Protein AF-A0A7S4KUX3-F1 (afdb_monomer_lite)

Secondary structure (DSSP, 8-state):
-TTTSS-GGGS-HHHHHHHHHHHHHHTTTTT-TTTS----EE--SSS--EEHHHHHHHHHHHHHSPPPTT--HHHHHHHHHHHHHHHHH-TTHHHHHHSTTSHHHHHHHHHHHHH-

Sequence (116 aa):
LVEAEQRYMHMNSDYKDRLRALLEEHKEEFNLEELVFPTFRKERTCGNPISVTDCYYICSSMMYHPPVGNEDWTDSYIRSYDAIKDCAHHEDAWDVLVGGNSKVVQYAIQLQQTIV

InterPro domains:
  IPR003874 CDC45 [PF02724] (1-69)

Radius of gyration: 16.51 Å; chains: 1; bounding box: 32×32×46 Å

Foldseek 3Di:
DVLVPDDPVPRDPVCVVCVVVVCVVCCVVVVNPVVDDDWDWDDDPDDDIDTPVNLVLLLCLLQPDQDPDPDHSVNSNVVSVVLVVVCVVDVCSVCCSVPPPNPSVVSSVVVVVVVD

pLDDT: mean 78.63, std 10.53, range [48.88, 94.31]

Organism: Guillardia theta (NCBI:txid55529)

Structure (mmCIF, N/CA/C/O backbone):
data_AF-A0A7S4KUX3-F1
#
_entry.id   AF-A0A7S4KUX3-F1
#
loop_
_atom_site.group_PDB
_atom_site.id
_atom_site.type_symbol
_atom_site.label_atom_id
_atom_site.label_alt_id
_atom_site.label_comp_id
_atom_site.label_asym_id
_atom_site.label_entity_id
_atom_site.label_seq_id
_atom_site.pdbx_PDB_ins_code
_atom_site.Cartn_x
_atom_site.Cartn_y
_atom_site.Cartn_z
_atom_site.occupancy
_atom_site.B_iso_or_equiv
_atom_site.auth_seq_id
_atom_site.auth_comp_id
_atom_site.auth_asym_id
_atom_site.auth_atom_id
_atom_site.pdbx_PDB_model_num
ATOM 1 N N . LEU A 1 1 ? 1.106 13.578 18.265 1.00 71.94 1 LEU A N 1
ATOM 2 C CA . LEU A 1 1 ? 1.801 14.150 17.090 1.00 71.94 1 LEU A CA 1
ATOM 3 C C . LEU A 1 1 ? 3.104 13.414 16.804 1.00 71.94 1 LEU A C 1
ATOM 5 O O . LEU A 1 1 ? 3.163 12.790 15.761 1.00 71.94 1 LEU A O 1
ATOM 9 N N . VAL A 1 2 ? 4.064 13.351 17.739 1.00 83.31 2 VAL A N 1
ATOM 10 C CA . VAL A 1 2 ? 5.373 12.684 17.527 1.00 83.31 2 VAL A CA 1
ATOM 11 C C . VAL A 1 2 ? 5.277 11.269 16.931 1.00 83.31 2 VAL A C 1
ATOM 13 O O . VAL A 1 2 ? 5.976 10.981 15.972 1.00 83.31 2 VAL A O 1
ATOM 16 N N . GLU A 1 3 ? 4.402 10.399 17.442 1.00 82.88 3 GLU A N 1
ATOM 17 C CA . GLU A 1 3 ? 4.223 9.039 16.889 1.00 82.88 3 GLU A CA 1
ATOM 18 C C . GLU A 1 3 ? 3.536 9.030 15.513 1.00 82.88 3 GLU A C 1
ATOM 20 O O . GLU A 1 3 ? 3.842 8.189 14.678 1.00 82.88 3 GLU A O 1
ATOM 25 N N . ALA A 1 4 ? 2.632 9.980 15.257 1.00 79.69 4 ALA A N 1
ATOM 26 C CA . ALA A 1 4 ? 1.873 10.059 14.007 1.00 79.69 4 ALA A CA 1
ATOM 27 C C . ALA A 1 4 ? 2.719 10.574 12.828 1.00 79.69 4 ALA A C 1
ATOM 29 O O . ALA A 1 4 ? 2.427 10.261 11.679 1.00 79.69 4 ALA A O 1
ATOM 30 N N . GLU A 1 5 ? 3.765 11.355 13.106 1.00 80.50 5 GLU A N 1
ATOM 31 C CA . GLU A 1 5 ? 4.703 11.877 12.100 1.00 80.50 5 GLU A CA 1
ATOM 32 C C . GLU A 1 5 ? 5.857 10.905 11.801 1.00 80.50 5 GLU A C 1
ATOM 34 O O . GLU A 1 5 ? 6.620 11.098 10.852 1.00 80.50 5 GLU A O 1
ATOM 39 N N . GLN A 1 6 ? 6.006 9.846 12.599 1.00 81.06 6 GLN A N 1
ATOM 40 C CA . GLN A 1 6 ? 7.012 8.817 12.366 1.00 81.06 6 GLN A CA 1
ATOM 41 C C . GLN A 1 6 ? 6.560 7.824 11.295 1.00 81.06 6 GLN A C 1
ATOM 43 O O . GLN A 1 6 ? 5.375 7.568 11.086 1.00 81.06 6 GLN A O 1
ATOM 48 N N . ARG A 1 7 ? 7.532 7.190 10.625 1.00 78.50 7 ARG A N 1
ATOM 49 C CA . ARG A 1 7 ? 7.230 6.070 9.723 1.00 78.50 7 ARG A CA 1
ATOM 50 C C . ARG A 1 7 ? 6.549 4.963 10.521 1.00 78.50 7 ARG A C 1
ATOM 52 O O . ARG A 1 7 ? 7.080 4.546 11.548 1.00 78.50 7 ARG A O 1
ATOM 59 N N . TYR A 1 8 ? 5.461 4.410 9.983 1.00 83.38 8 TYR A N 1
ATOM 60 C CA . TYR A 1 8 ? 4.686 3.355 10.643 1.00 83.38 8 TYR A CA 1
ATOM 61 C C . TYR A 1 8 ? 5.564 2.198 11.139 1.00 83.38 8 TYR A C 1
ATOM 63 O O . TYR A 1 8 ? 5.401 1.741 12.261 1.00 83.38 8 TYR A O 1
ATOM 71 N N . MET A 1 9 ? 6.572 1.775 10.366 1.00 80.31 9 MET A N 1
ATOM 72 C CA . MET A 1 9 ? 7.511 0.722 10.782 1.00 80.31 9 MET A CA 1
ATOM 73 C C . MET A 1 9 ? 8.229 1.016 12.114 1.00 80.31 9 MET A C 1
ATOM 75 O O . MET A 1 9 ? 8.492 0.079 12.864 1.00 80.31 9 MET A O 1
ATOM 79 N N . HIS A 1 10 ? 8.481 2.284 12.441 1.00 85.00 10 HIS A N 1
ATOM 80 C CA . HIS A 1 10 ? 9.180 2.724 13.654 1.00 85.00 10 HIS A CA 1
ATOM 81 C C . HIS A 1 10 ? 8.247 3.114 14.802 1.00 85.00 10 HIS A C 1
ATOM 83 O O . HIS A 1 10 ? 8.721 3.255 15.924 1.00 85.00 10 HIS A O 1
ATOM 89 N N . MET A 1 11 ? 6.943 3.236 14.542 1.00 86.38 11 MET A N 1
ATOM 90 C CA . MET A 1 11 ? 5.951 3.532 15.574 1.00 86.38 11 MET A CA 1
ATOM 91 C C . MET A 1 11 ? 5.951 2.439 16.652 1.00 86.38 11 MET A C 1
ATOM 93 O O . MET A 1 11 ? 6.140 1.250 16.341 1.00 86.38 11 MET A O 1
ATOM 97 N N . ASN A 1 12 ? 5.724 2.836 17.906 1.00 89.88 12 ASN A N 1
ATOM 98 C CA . ASN A 1 12 ? 5.652 1.910 19.036 1.00 89.88 12 ASN A CA 1
ATOM 99 C C . ASN A 1 12 ? 4.580 0.821 18.795 1.00 89.88 12 ASN A C 1
ATOM 101 O O . ASN A 1 12 ? 3.494 1.103 18.276 1.00 89.88 12 ASN A O 1
ATOM 105 N N . SER A 1 13 ? 4.896 -0.429 19.155 1.00 87.31 13 SER A N 1
ATOM 106 C CA . SER A 1 13 ? 4.006 -1.590 19.015 1.00 87.31 13 SER A CA 1
ATOM 107 C C . SER A 1 13 ? 2.640 -1.370 19.652 1.00 87.31 13 SER A C 1
ATOM 109 O O . SER A 1 13 ? 1.634 -1.691 19.028 1.00 87.31 13 SER A O 1
ATOM 111 N N . ASP A 1 14 ? 2.584 -0.727 20.820 1.00 90.38 14 ASP A N 1
ATOM 112 C CA . ASP A 1 14 ? 1.328 -0.513 21.544 1.00 90.38 14 ASP A CA 1
ATOM 113 C C . ASP A 1 14 ? 0.340 0.332 20.725 1.00 90.38 14 ASP A C 1
ATOM 115 O O . ASP A 1 14 ? -0.871 0.098 20.749 1.00 90.38 14 ASP A O 1
ATOM 119 N N . TYR A 1 15 ? 0.845 1.303 19.957 1.00 86.81 15 TYR A N 1
ATOM 120 C CA . TYR A 1 15 ? 0.014 2.103 19.059 1.00 86.81 15 TYR A CA 1
ATOM 121 C C . TYR A 1 15 ? -0.403 1.322 17.815 1.00 86.81 15 TYR A C 1
ATOM 123 O O . TYR A 1 15 ? -1.532 1.488 17.363 1.00 86.81 15 TYR A O 1
ATOM 131 N N . LYS A 1 16 ? 0.459 0.451 17.277 1.00 87.12 16 LYS A N 1
ATOM 132 C CA . LYS A 1 16 ? 0.118 -0.406 16.126 1.00 87.12 16 LYS A CA 1
ATOM 133 C C . LYS A 1 16 ? -1.007 -1.373 16.477 1.00 87.12 16 LYS A C 1
ATOM 135 O O . LYS A 1 16 ? -1.971 -1.486 15.723 1.00 87.12 16 LYS A O 1
ATOM 140 N N . ASP A 1 17 ? -0.909 -2.003 17.643 1.00 88.88 17 ASP A N 1
ATOM 141 C CA . ASP A 1 17 ? -1.880 -2.987 18.118 1.00 88.88 17 ASP A CA 1
ATOM 142 C C . ASP A 1 17 ? -3.242 -2.340 18.393 1.00 88.88 17 ASP A C 1
ATOM 144 O O . ASP A 1 17 ? -4.293 -2.912 18.096 1.00 88.88 17 ASP A O 1
ATOM 148 N N . ARG A 1 18 ? -3.236 -1.104 18.906 1.00 91.62 18 ARG A N 1
ATOM 149 C CA . ARG A 1 18 ? -4.459 -0.347 19.203 1.00 91.62 18 ARG A CA 1
ATOM 150 C C . ARG A 1 18 ? -5.035 0.405 18.006 1.00 91.62 18 ARG A C 1
ATOM 152 O O . ARG A 1 18 ? -6.203 0.783 18.070 1.00 91.62 18 ARG A O 1
ATOM 159 N N . LEU A 1 19 ? -4.273 0.611 16.928 1.00 89.31 19 LEU A N 1
ATOM 160 C CA . LEU A 1 19 ? -4.673 1.460 15.798 1.00 89.31 19 LEU A CA 1
ATOM 161 C C . LEU A 1 19 ? -6.023 1.043 15.214 1.00 89.31 19 LEU A C 1
ATOM 163 O O . LEU A 1 19 ? -6.897 1.882 15.022 1.00 89.31 19 LEU A O 1
ATOM 167 N N . ARG A 1 20 ? -6.219 -0.256 14.970 1.00 88.12 20 ARG A N 1
ATOM 168 C CA . ARG A 1 20 ? -7.480 -0.748 14.407 1.00 88.12 20 ARG A CA 1
ATOM 169 C C . ARG A 1 20 ? -8.658 -0.507 15.346 1.00 88.12 20 ARG A C 1
ATOM 171 O O . ARG A 1 20 ? -9.700 -0.065 14.885 1.00 88.12 20 ARG A O 1
ATOM 178 N N . ALA A 1 21 ? -8.495 -0.790 16.638 1.00 90.06 21 ALA A N 1
ATOM 179 C CA . ALA A 1 21 ? -9.557 -0.587 17.619 1.00 90.06 21 ALA A CA 1
ATOM 180 C C . ALA A 1 21 ? -9.960 0.893 17.706 1.00 90.06 21 ALA A C 1
ATOM 182 O O . ALA A 1 21 ? -11.145 1.197 17.685 1.00 90.06 21 ALA A O 1
ATOM 183 N N . LEU A 1 22 ? -8.977 1.799 17.712 1.00 89.81 22 LEU A N 1
ATOM 184 C CA . LEU A 1 22 ? -9.21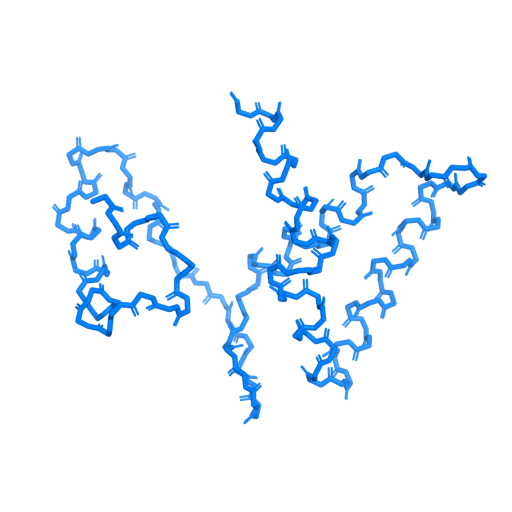4 3.244 17.727 1.00 89.81 22 LEU A CA 1
ATOM 185 C C . LEU A 1 22 ? -9.897 3.736 16.442 1.00 89.81 22 LEU A C 1
ATOM 187 O O . LEU A 1 22 ? -10.798 4.564 16.509 1.00 89.81 22 LEU A O 1
ATOM 191 N N . LEU A 1 23 ? -9.503 3.223 15.272 1.00 89.88 23 LEU A N 1
ATOM 192 C CA . LEU A 1 23 ? -10.173 3.560 14.012 1.00 89.88 23 LEU A CA 1
ATOM 193 C C . LEU A 1 23 ? -11.631 3.093 14.012 1.00 89.88 23 LEU A C 1
ATOM 195 O O . LEU A 1 23 ? -12.503 3.842 13.596 1.00 89.88 23 LEU A O 1
ATOM 199 N N . GLU A 1 24 ? -11.907 1.885 14.502 1.00 90.44 24 GLU A N 1
ATOM 200 C CA . GLU A 1 24 ? -13.274 1.360 14.593 1.00 90.44 24 GLU A CA 1
ATOM 201 C C . GLU A 1 24 ? -14.142 2.142 15.588 1.00 90.44 24 GLU A C 1
ATOM 203 O O . GLU A 1 24 ? -15.322 2.346 15.322 1.00 90.44 24 GLU A O 1
ATOM 208 N N . GLU A 1 25 ? -13.563 2.605 16.700 1.00 92.94 25 GLU A N 1
ATOM 209 C CA . GLU A 1 25 ? -14.247 3.421 17.712 1.00 92.94 25 GLU A CA 1
ATOM 210 C C . GLU A 1 25 ? -14.659 4.797 17.170 1.00 92.94 25 GLU A C 1
ATOM 212 O O . GLU A 1 25 ? -15.763 5.260 17.446 1.00 92.94 25 GLU A O 1
ATOM 217 N N . HIS A 1 26 ? -13.797 5.436 16.374 1.00 92.44 26 HIS A N 1
ATOM 218 C CA . HIS A 1 26 ? -13.985 6.826 15.944 1.00 92.44 26 HIS A CA 1
ATOM 219 C C . HIS A 1 26 ? -14.459 6.999 14.493 1.00 92.44 26 HIS A C 1
ATOM 221 O O . HIS A 1 26 ? -14.718 8.125 14.073 1.00 92.44 26 HIS A O 1
ATOM 227 N N . LYS A 1 27 ? -14.577 5.932 13.691 1.00 90.38 27 LYS A N 1
ATOM 228 C CA . LYS A 1 27 ? -14.878 6.067 12.252 1.00 90.38 27 LYS A CA 1
ATOM 229 C C . LYS A 1 27 ? -16.181 6.811 11.953 1.00 90.38 27 LYS A C 1
ATOM 231 O O . LYS A 1 27 ? -16.193 7.613 11.030 1.00 90.38 27 LYS A O 1
ATOM 236 N N . GLU A 1 28 ? -17.240 6.591 12.730 1.00 91.44 28 GLU A N 1
ATOM 237 C CA . GLU A 1 28 ? -18.545 7.239 12.511 1.00 91.44 28 GLU A CA 1
ATOM 238 C C . GLU A 1 28 ? -18.491 8.741 12.830 1.00 91.44 28 GLU A C 1
ATOM 240 O O . GLU A 1 28 ? -19.080 9.557 12.129 1.00 91.44 28 GLU A O 1
ATOM 245 N N . GLU A 1 29 ? -17.727 9.131 13.856 1.00 94.31 29 GLU A N 1
ATOM 246 C CA . GLU A 1 29 ? -17.564 10.536 14.253 1.00 94.31 29 GLU A CA 1
ATOM 247 C C . GLU A 1 29 ? -16.922 11.375 13.136 1.00 94.31 29 GLU A C 1
ATOM 249 O O . GLU A 1 29 ? -17.261 12.545 12.952 1.00 94.31 29 GLU A O 1
ATOM 254 N N . PHE A 1 30 ? -16.014 10.767 12.367 1.00 90.56 30 PHE A N 1
ATOM 255 C CA . PHE A 1 30 ? -15.233 11.443 11.331 1.00 90.56 30 PHE A CA 1
ATOM 256 C C . PHE A 1 30 ? -15.652 11.097 9.893 1.00 90.56 30 PHE A C 1
ATOM 258 O O . PHE A 1 30 ? -14.974 11.528 8.961 1.00 90.56 30 PHE A O 1
ATOM 265 N N . ASN A 1 31 ? -16.757 10.369 9.692 1.00 88.88 31 ASN A N 1
ATOM 266 C CA . ASN A 1 31 ? -17.192 9.843 8.387 1.00 88.88 31 ASN A CA 1
ATOM 267 C C . ASN A 1 31 ? -16.093 9.025 7.663 1.00 88.88 31 ASN A C 1
ATOM 269 O O . ASN A 1 31 ? -15.786 9.244 6.489 1.00 88.88 31 ASN A O 1
ATOM 273 N N . LEU A 1 32 ? -15.430 8.128 8.399 1.00 88.25 32 LEU A N 1
ATOM 274 C CA . LEU A 1 32 ? -14.353 7.244 7.935 1.00 88.25 32 LEU A CA 1
ATOM 275 C C . LEU A 1 32 ? -14.792 5.772 7.893 1.00 88.25 32 LEU A C 1
ATOM 277 O O . LEU A 1 32 ? -13.960 4.868 7.977 1.00 88.25 32 LEU A O 1
ATOM 281 N N . GLU A 1 33 ? -16.090 5.496 7.797 1.00 88.31 33 GLU A N 1
ATOM 282 C CA . GLU A 1 33 ? -16.651 4.145 7.880 1.00 88.31 33 GLU A CA 1
ATOM 283 C C . GLU A 1 33 ? -16.102 3.214 6.796 1.00 88.31 33 GLU A C 1
ATOM 285 O O . GLU A 1 33 ? -15.914 2.021 7.036 1.00 88.31 33 GLU A O 1
ATOM 290 N N . GLU A 1 34 ? -15.789 3.774 5.628 1.00 85.19 34 GLU A N 1
ATOM 291 C CA . GLU A 1 34 ? -15.229 3.052 4.485 1.00 85.19 34 GLU A CA 1
ATOM 292 C C . GLU A 1 34 ? -13.703 2.876 4.556 1.00 85.19 34 GLU A C 1
ATOM 294 O O . GLU A 1 34 ? -13.126 2.163 3.736 1.00 85.19 34 GLU A O 1
ATOM 299 N N . LEU A 1 35 ? -13.024 3.487 5.536 1.00 82.88 35 LEU A N 1
ATOM 300 C CA . LEU A 1 35 ? -11.563 3.432 5.655 1.00 82.88 35 LEU A CA 1
ATOM 301 C C . LEU A 1 35 ? -11.064 2.030 6.037 1.00 82.88 35 LEU A C 1
ATOM 303 O O . LEU A 1 35 ? -9.973 1.622 5.634 1.00 82.88 35 LEU A O 1
ATOM 307 N N . VAL A 1 36 ? -11.853 1.283 6.816 1.00 82.56 36 VAL A N 1
ATOM 308 C CA . VAL A 1 36 ? -11.512 -0.082 7.233 1.00 82.56 36 VAL A CA 1
ATOM 309 C C . VAL A 1 36 ? -12.209 -1.081 6.320 1.00 82.56 36 VAL A C 1
ATOM 311 O O . VAL A 1 36 ? -13.352 -1.472 6.543 1.00 82.56 36 VAL A O 1
ATOM 314 N N . PHE A 1 37 ? -11.487 -1.545 5.304 1.00 83.25 37 PHE A N 1
ATOM 315 C CA . PHE A 1 37 ? -11.980 -2.536 4.352 1.00 83.25 37 PHE A CA 1
ATOM 316 C C . PHE A 1 37 ? -11.084 -3.786 4.315 1.00 83.25 37 PHE A C 1
ATOM 318 O O . PHE A 1 37 ? -9.870 -3.707 4.546 1.00 83.25 37 PHE A O 1
ATOM 325 N N . PRO A 1 38 ? -11.650 -4.975 4.029 1.00 84.88 38 PRO A N 1
ATOM 326 C CA . PRO A 1 38 ? -10.857 -6.171 3.783 1.00 84.88 38 PRO A CA 1
ATOM 327 C C . PRO A 1 38 ? -9.940 -5.970 2.572 1.00 84.88 38 PRO A C 1
ATOM 329 O O . PRO A 1 38 ? -10.379 -5.507 1.523 1.00 84.88 38 PRO A O 1
ATOM 332 N N . THR A 1 39 ? -8.674 -6.362 2.695 1.00 87.38 39 THR A N 1
ATOM 333 C CA . THR A 1 39 ? -7.697 -6.289 1.602 1.00 87.38 39 THR A CA 1
ATOM 334 C C . THR A 1 39 ? -6.903 -7.585 1.511 1.00 87.38 39 THR A C 1
ATOM 336 O O . THR A 1 39 ? -6.686 -8.263 2.519 1.00 87.38 39 THR A O 1
ATOM 339 N N . PHE A 1 40 ? -6.461 -7.931 0.304 1.00 89.94 40 PHE A N 1
ATOM 340 C CA . PHE A 1 40 ? -5.543 -9.045 0.095 1.00 89.94 40 PHE A CA 1
ATOM 341 C C . PHE A 1 40 ? -4.118 -8.603 0.397 1.00 89.94 40 PHE A C 1
ATOM 343 O O . PHE A 1 40 ? -3.721 -7.478 0.083 1.00 89.94 40 PHE A O 1
ATOM 350 N N . ARG A 1 41 ? -3.340 -9.503 0.995 1.00 89.94 41 ARG A N 1
ATOM 351 C CA . ARG A 1 41 ? -1.936 -9.264 1.316 1.00 89.94 41 ARG A CA 1
ATOM 352 C C . ARG A 1 41 ? -1.096 -10.436 0.845 1.00 89.94 41 ARG A C 1
ATOM 354 O O . ARG A 1 41 ? -1.515 -11.587 0.962 1.00 89.94 41 ARG A O 1
ATOM 361 N N . LYS A 1 42 ? 0.079 -10.131 0.307 1.00 86.06 42 LYS A N 1
ATOM 362 C CA . LYS A 1 42 ? 1.124 -11.115 0.048 1.00 86.06 42 LYS A CA 1
ATOM 363 C C . LYS A 1 42 ? 2.007 -11.182 1.290 1.00 86.06 42 LYS A C 1
ATOM 365 O O . LYS A 1 42 ? 2.694 -10.211 1.613 1.00 86.06 42 LYS A O 1
ATOM 370 N N . GLU A 1 43 ? 1.969 -12.323 1.968 1.00 88.06 43 GLU A N 1
ATOM 371 C CA . GLU A 1 43 ? 2.957 -12.658 2.993 1.00 88.06 43 GLU A CA 1
ATOM 372 C C . GLU A 1 43 ? 4.326 -12.864 2.338 1.00 88.06 43 GLU A C 1
ATOM 374 O O . GLU A 1 43 ? 4.413 -13.334 1.199 1.00 88.06 43 GLU A O 1
ATOM 379 N N . ARG A 1 44 ? 5.386 -12.489 3.052 1.00 83.94 44 ARG A N 1
ATOM 380 C CA . ARG A 1 44 ? 6.773 -12.585 2.584 1.00 83.94 44 ARG A CA 1
ATOM 381 C C . ARG A 1 44 ? 7.593 -13.388 3.577 1.00 83.94 44 ARG A C 1
ATOM 383 O O . ARG A 1 44 ? 7.338 -13.346 4.779 1.00 83.94 44 ARG A O 1
ATOM 390 N N . THR A 1 45 ? 8.600 -14.092 3.075 1.00 83.44 45 THR A N 1
ATOM 391 C CA . THR A 1 45 ? 9.544 -14.856 3.902 1.00 83.44 45 THR A CA 1
ATOM 392 C C . THR A 1 45 ? 10.344 -13.924 4.813 1.00 83.44 45 THR A C 1
ATOM 394 O O . THR A 1 45 ? 10.652 -14.267 5.954 1.00 83.44 45 THR A O 1
ATOM 397 N N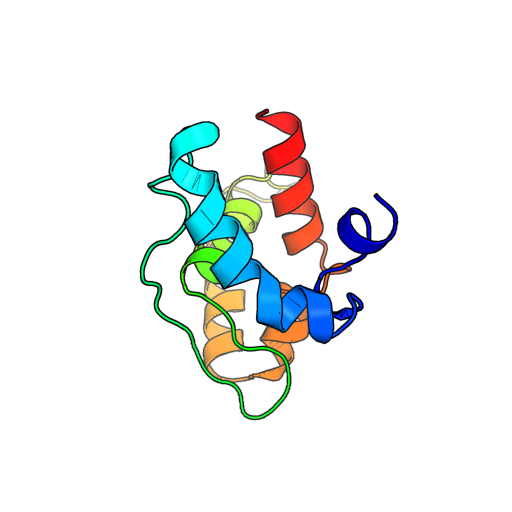 . CYS A 1 46 ? 10.665 -12.730 4.314 1.00 78.62 46 CYS A N 1
ATOM 398 C CA . CYS A 1 46 ? 11.328 -11.662 5.047 1.00 78.62 46 CYS A CA 1
ATOM 399 C C . CYS A 1 46 ? 10.719 -10.293 4.695 1.00 78.62 46 CYS A C 1
ATOM 401 O O . CYS A 1 46 ? 10.240 -10.073 3.583 1.00 78.62 46 CYS A O 1
ATOM 403 N N . GLY A 1 47 ? 10.742 -9.362 5.653 1.00 77.31 47 GLY A N 1
ATOM 404 C CA . GLY A 1 47 ? 10.181 -8.017 5.487 1.00 77.31 47 GLY A CA 1
ATOM 405 C C . GLY A 1 47 ? 8.702 -7.907 5.869 1.00 77.31 47 GLY A C 1
ATOM 406 O O . GLY A 1 47 ? 8.113 -8.825 6.436 1.00 77.31 47 GLY A O 1
ATOM 407 N N . ASN A 1 48 ? 8.110 -6.739 5.605 1.00 80.12 48 ASN A N 1
ATOM 408 C CA . ASN A 1 48 ? 6.704 -6.483 5.922 1.00 80.12 48 ASN A CA 1
ATOM 409 C C . ASN A 1 48 ? 5.783 -7.043 4.825 1.00 80.12 48 ASN A C 1
ATOM 411 O O . ASN A 1 48 ? 6.140 -6.936 3.646 1.00 80.12 48 ASN A O 1
ATOM 415 N N . PRO A 1 49 ? 4.592 -7.562 5.184 1.00 85.38 49 PRO A N 1
ATOM 416 C CA . PRO A 1 49 ? 3.565 -7.932 4.216 1.00 85.38 49 PRO A CA 1
ATOM 417 C C . PRO A 1 49 ? 3.164 -6.743 3.345 1.00 85.38 49 PRO A C 1
ATOM 419 O O . PRO A 1 49 ? 3.198 -5.596 3.793 1.00 85.38 49 PRO A O 1
ATOM 422 N N . ILE A 1 50 ? 2.737 -7.029 2.117 1.00 84.88 50 ILE A N 1
ATOM 423 C CA . ILE A 1 50 ? 2.385 -6.000 1.131 1.00 84.88 50 ILE A CA 1
ATOM 424 C C . ILE A 1 50 ? 0.932 -6.185 0.740 1.00 84.88 50 ILE A C 1
ATOM 426 O O . ILE A 1 50 ? 0.526 -7.291 0.367 1.00 84.88 50 ILE A O 1
ATOM 430 N N . SER A 1 51 ? 0.135 -5.123 0.849 1.00 87.75 51 SER A N 1
ATOM 431 C CA . SER A 1 51 ? -1.262 -5.172 0.433 1.00 87.75 51 SER A CA 1
ATOM 432 C C . SER A 1 51 ? -1.402 -4.989 -1.076 1.00 87.75 51 SER A C 1
ATOM 434 O O . SER A 1 51 ? -0.582 -4.344 -1.728 1.00 87.75 51 SER A O 1
ATOM 436 N N . VAL A 1 52 ? -2.479 -5.529 -1.648 1.00 86.62 52 VAL A N 1
ATOM 437 C CA . VAL A 1 52 ? -2.804 -5.312 -3.067 1.00 86.62 52 VAL A CA 1
ATOM 438 C C . VAL A 1 52 ? -2.971 -3.823 -3.389 1.00 86.62 52 VAL A C 1
ATOM 440 O O . VAL A 1 52 ? -2.634 -3.380 -4.485 1.00 86.62 52 VAL A O 1
ATOM 443 N N . THR A 1 53 ? -3.439 -3.042 -2.415 1.00 84.62 53 THR A N 1
ATOM 444 C CA . THR A 1 53 ? -3.589 -1.595 -2.531 1.00 84.62 53 THR A CA 1
ATOM 445 C C . THR A 1 53 ? -2.227 -0.900 -2.615 1.00 84.62 53 THR A C 1
ATOM 447 O O . THR A 1 53 ? -2.050 -0.034 -3.469 1.00 84.62 53 THR A O 1
ATOM 450 N N . ASP A 1 54 ? -1.241 -1.324 -1.812 1.00 80.62 54 ASP A N 1
ATOM 451 C CA . ASP A 1 54 ? 0.138 -0.816 -1.907 1.00 80.62 54 ASP A CA 1
ATOM 452 C C . ASP A 1 54 ? 0.713 -1.086 -3.300 1.00 80.62 54 ASP A C 1
ATOM 454 O O . ASP A 1 54 ? 1.250 -0.181 -3.939 1.00 80.62 54 ASP A O 1
ATOM 458 N N . CYS A 1 55 ? 0.524 -2.308 -3.816 1.00 81.44 55 CYS A N 1
ATOM 459 C CA . CYS A 1 55 ? 0.933 -2.659 -5.173 1.00 81.44 55 CYS A CA 1
ATOM 460 C C . CYS A 1 55 ? 0.288 -1.727 -6.205 1.00 81.44 55 CYS A C 1
ATOM 462 O O . CYS A 1 55 ? 0.988 -1.177 -7.051 1.00 81.44 55 CYS A O 1
ATOM 464 N N . TYR A 1 56 ? -1.028 -1.514 -6.128 1.00 82.62 56 TYR A N 1
ATOM 465 C CA . TYR A 1 56 ? -1.749 -0.654 -7.066 1.00 82.62 56 TYR A CA 1
ATOM 466 C C . TYR A 1 56 ? -1.210 0.782 -7.078 1.00 82.62 56 TYR A C 1
ATOM 468 O O . TYR A 1 56 ? -0.967 1.335 -8.154 1.00 82.62 56 TYR A O 1
ATOM 476 N N . TYR A 1 57 ? -0.985 1.379 -5.905 1.00 78.94 57 TYR A N 1
ATOM 477 C CA . TYR A 1 57 ? -0.468 2.746 -5.813 1.00 78.94 57 TYR A CA 1
ATOM 478 C C . TYR A 1 57 ? 0.974 2.867 -6.313 1.00 78.94 57 TYR A C 1
ATOM 480 O O . TYR A 1 57 ? 1.287 3.837 -7.000 1.00 78.94 57 TYR A O 1
ATOM 488 N N . ILE A 1 58 ? 1.823 1.871 -6.047 1.00 78.62 58 ILE A N 1
ATOM 489 C CA . ILE A 1 58 ? 3.191 1.796 -6.585 1.00 78.62 58 ILE A CA 1
ATOM 490 C C . ILE A 1 58 ? 3.163 1.729 -8.115 1.00 78.62 58 ILE A C 1
ATOM 492 O O . ILE A 1 58 ? 3.845 2.497 -8.785 1.00 78.62 58 ILE A O 1
ATOM 496 N N . CYS A 1 59 ? 2.334 0.859 -8.695 1.00 78.44 59 CYS A N 1
ATOM 497 C CA . CYS A 1 59 ? 2.225 0.736 -10.152 1.00 78.44 59 CYS A CA 1
ATOM 498 C C . CYS A 1 59 ? 1.693 2.026 -10.783 1.00 78.44 59 CYS A C 1
ATOM 500 O O . CYS A 1 59 ? 2.192 2.490 -11.806 1.00 78.44 59 CYS A O 1
ATOM 502 N N . SER A 1 60 ? 0.677 2.616 -10.152 1.00 79.69 60 SER A N 1
ATOM 503 C CA . SER A 1 60 ? 0.061 3.854 -10.620 1.00 79.69 60 SER A CA 1
ATOM 504 C C . SER A 1 60 ? 1.049 5.017 -10.578 1.00 79.69 60 SER A C 1
ATOM 506 O O . SER A 1 60 ? 1.087 5.794 -11.527 1.00 79.69 60 SER A O 1
ATOM 508 N N . SER A 1 61 ? 1.889 5.121 -9.542 1.00 75.88 61 SER A N 1
ATOM 509 C CA . SER A 1 61 ? 2.894 6.184 -9.457 1.00 75.88 61 SER A CA 1
ATOM 510 C C . SER A 1 61 ? 3.995 6.028 -10.505 1.00 75.88 61 SER A C 1
ATOM 512 O O . SER A 1 61 ? 4.382 7.017 -11.122 1.00 75.88 61 SER A O 1
ATOM 514 N N . MET A 1 62 ? 4.456 4.800 -10.772 1.00 76.06 62 MET A N 1
ATOM 515 C CA . MET A 1 62 ? 5.440 4.538 -11.831 1.00 76.06 62 MET A CA 1
ATOM 516 C C . MET A 1 62 ? 4.918 4.901 -13.220 1.00 76.06 62 MET A C 1
ATOM 518 O O . MET A 1 62 ? 5.687 5.372 -14.056 1.00 76.06 62 MET A O 1
ATOM 522 N N . MET A 1 63 ? 3.620 4.702 -13.460 1.00 75.81 63 MET A N 1
ATOM 523 C CA . MET A 1 63 ? 2.997 5.104 -14.714 1.00 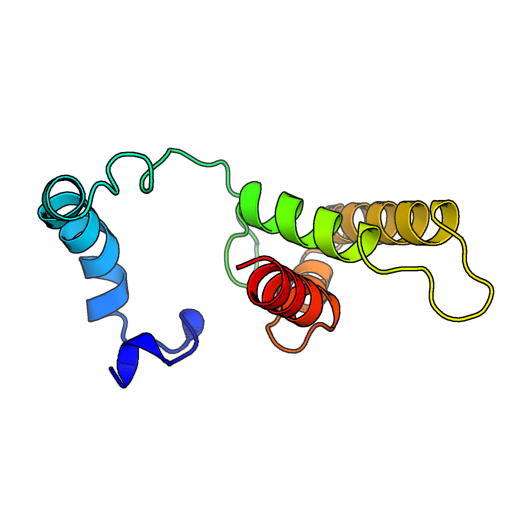75.81 63 MET A CA 1
ATOM 524 C C . MET A 1 63 ? 2.778 6.614 -14.769 1.00 75.81 63 MET A C 1
ATOM 526 O O . MET A 1 63 ? 3.150 7.211 -15.763 1.00 75.81 63 MET A O 1
ATOM 530 N N . TYR A 1 64 ? 2.218 7.242 -13.729 1.00 67.25 64 TYR A N 1
ATOM 531 C CA . TYR A 1 64 ? 1.706 8.620 -13.779 1.00 67.25 64 TYR A CA 1
ATOM 532 C C . TYR A 1 64 ? 2.773 9.703 -14.006 1.00 67.25 64 TYR A C 1
ATOM 534 O O . TYR A 1 64 ? 2.446 10.810 -14.442 1.00 67.25 64 TYR A O 1
ATOM 542 N N . HIS A 1 65 ? 4.045 9.430 -13.716 1.00 62.66 65 HIS A N 1
ATOM 543 C CA . HIS A 1 65 ? 5.078 10.424 -13.969 1.00 62.66 65 HIS A CA 1
ATOM 544 C C . HIS A 1 65 ? 5.309 10.614 -15.469 1.00 62.66 65 HIS A C 1
ATOM 546 O O . HIS A 1 65 ? 5.537 9.629 -16.177 1.00 62.66 65 HIS A O 1
ATOM 552 N N . PRO A 1 66 ? 5.294 11.875 -15.958 1.00 60.00 66 PRO A N 1
ATOM 553 C CA . PRO A 1 66 ? 5.638 12.145 -17.336 1.00 60.00 66 PRO A CA 1
ATOM 554 C C . PRO A 1 66 ? 7.030 11.558 -17.592 1.00 60.00 66 PRO A C 1
ATOM 556 O O . PRO A 1 66 ? 7.937 11.776 -16.778 1.00 60.00 66 PRO A O 1
ATOM 559 N N . PRO A 1 67 ? 7.186 10.793 -18.679 1.00 61.59 67 PRO A N 1
ATOM 560 C CA . PRO A 1 67 ? 8.454 10.174 -19.019 1.00 61.59 67 PRO A CA 1
ATOM 561 C C . PRO A 1 67 ? 9.581 11.216 -18.992 1.00 61.59 67 PRO A C 1
ATOM 563 O O . PRO A 1 67 ? 9.422 12.328 -19.503 1.00 61.59 67 PRO A O 1
ATOM 566 N N . VAL A 1 68 ? 10.703 10.903 -18.340 1.00 62.25 68 VAL A N 1
ATOM 567 C CA . VAL A 1 68 ? 11.798 11.869 -18.184 1.00 62.25 68 VAL A CA 1
ATOM 568 C C . VAL A 1 68 ? 12.743 11.734 -19.375 1.00 62.25 68 VAL A C 1
ATOM 570 O O . VAL A 1 68 ? 13.239 10.652 -19.674 1.00 62.25 68 VAL A O 1
ATOM 573 N N . GLY A 1 69 ? 13.039 12.845 -20.049 1.00 70.75 69 GLY A N 1
ATOM 574 C CA . GLY A 1 69 ? 13.931 12.842 -21.211 1.00 70.75 69 GLY A CA 1
ATOM 575 C C . GLY A 1 69 ? 13.230 12.371 -22.489 1.00 70.75 69 GLY A C 1
ATOM 576 O O . GLY A 1 69 ? 12.260 12.995 -22.904 1.00 70.75 69 GLY A O 1
ATOM 577 N N . ASN A 1 70 ? 13.759 11.316 -23.123 1.00 69.75 70 ASN A N 1
ATOM 578 C CA . ASN A 1 70 ? 13.268 10.756 -24.397 1.00 69.75 70 ASN A CA 1
ATOM 579 C C . ASN A 1 70 ? 12.339 9.543 -24.221 1.00 69.75 70 ASN A C 1
ATOM 581 O O . ASN A 1 70 ? 12.044 8.858 -25.196 1.00 69.75 70 ASN A O 1
ATOM 585 N N . GLU A 1 71 ? 11.954 9.234 -22.990 1.00 74.62 71 GLU A N 1
ATOM 586 C CA . GLU A 1 71 ? 11.067 8.112 -22.702 1.00 74.62 71 GLU A CA 1
ATOM 587 C C . GLU A 1 71 ? 9.632 8.446 -23.133 1.00 74.62 71 GLU A C 1
ATOM 589 O O . GLU A 1 71 ? 9.250 9.617 -23.213 1.00 74.62 71 GLU A O 1
ATOM 594 N N . ASP A 1 72 ? 8.821 7.426 -23.387 1.00 80.56 72 ASP A N 1
ATOM 595 C CA . ASP A 1 72 ? 7.381 7.577 -23.574 1.00 80.56 72 ASP A CA 1
ATOM 596 C C . ASP A 1 72 ? 6.571 6.798 -22.516 1.00 80.56 72 ASP A C 1
ATOM 598 O O . ASP A 1 72 ? 7.103 6.169 -21.596 1.00 80.56 72 ASP A O 1
ATOM 602 N N . TRP A 1 73 ? 5.242 6.885 -22.592 1.00 79.94 73 TRP A N 1
ATOM 603 C CA . TRP A 1 73 ? 4.357 6.187 -21.653 1.00 79.94 73 TRP A CA 1
ATOM 604 C C . TRP A 1 73 ? 4.449 4.659 -21.762 1.00 79.94 73 TRP A C 1
ATOM 606 O O . TRP A 1 73 ? 4.179 3.960 -20.783 1.00 79.94 73 TRP A O 1
ATOM 616 N N . THR A 1 74 ? 4.854 4.138 -22.921 1.00 84.44 74 THR A N 1
ATOM 617 C CA . THR A 1 74 ? 5.119 2.713 -23.136 1.00 84.44 74 THR A CA 1
ATOM 618 C C . THR A 1 74 ? 6.325 2.279 -22.313 1.00 84.44 74 THR A C 1
ATOM 620 O O . THR A 1 74 ? 6.262 1.246 -21.648 1.00 84.44 74 THR A O 1
ATOM 623 N N . ASP A 1 75 ? 7.386 3.088 -22.272 1.00 80.88 75 ASP A N 1
ATOM 624 C CA . ASP A 1 75 ? 8.568 2.813 -21.447 1.00 80.88 75 ASP A CA 1
ATOM 625 C C . ASP A 1 75 ? 8.227 2.802 -19.949 1.00 80.88 75 ASP A C 1
ATOM 627 O O . ASP A 1 75 ? 8.656 1.918 -19.201 1.00 80.88 75 ASP A O 1
ATOM 631 N N . SER A 1 76 ? 7.406 3.750 -19.487 1.00 77.38 76 SER A N 1
ATOM 632 C CA . SER A 1 76 ? 6.914 3.762 -18.101 1.00 77.38 76 SER A CA 1
ATOM 633 C C . SER A 1 76 ? 6.040 2.546 -17.778 1.00 77.38 76 SER A C 1
ATOM 635 O O . SER A 1 76 ? 6.172 1.964 -16.696 1.00 77.38 76 SER A O 1
ATOM 637 N N . TYR A 1 77 ? 5.201 2.103 -18.719 1.00 83.19 77 TYR A N 1
ATOM 638 C CA . TYR A 1 77 ? 4.416 0.877 -18.574 1.00 83.19 77 TYR A CA 1
ATOM 639 C C . TYR A 1 77 ? 5.308 -0.367 -18.473 1.00 8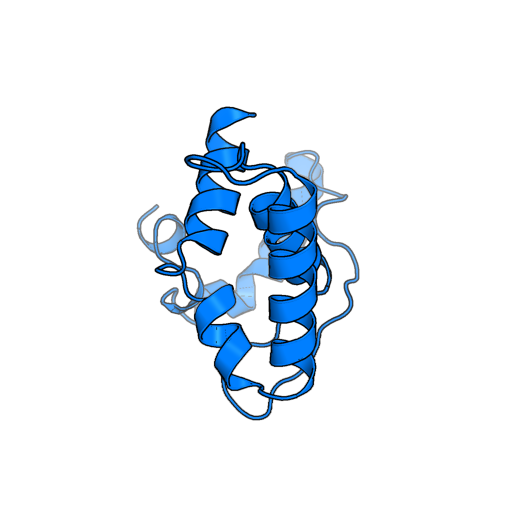3.19 77 TYR A C 1
ATOM 641 O O . TYR A 1 77 ? 5.152 -1.147 -17.533 1.00 83.19 77 TYR A O 1
ATOM 649 N N . ILE A 1 78 ? 6.268 -0.535 -19.391 1.00 83.62 78 ILE A N 1
ATOM 650 C CA . ILE A 1 78 ? 7.173 -1.695 -19.416 1.00 83.62 78 ILE A CA 1
ATOM 651 C C . ILE A 1 78 ? 7.978 -1.765 -18.117 1.00 83.62 78 ILE A C 1
ATOM 653 O O . ILE A 1 78 ? 8.025 -2.820 -17.491 1.00 83.62 78 ILE A O 1
ATOM 657 N N . ARG A 1 79 ? 8.525 -0.641 -17.637 1.00 79.44 79 ARG A N 1
ATOM 658 C CA . ARG A 1 79 ? 9.249 -0.607 -16.353 1.00 79.44 79 ARG A CA 1
ATOM 659 C C . ARG A 1 79 ? 8.375 -0.988 -15.165 1.00 79.44 79 ARG A C 1
ATOM 661 O O . ARG A 1 79 ? 8.831 -1.714 -14.287 1.00 79.44 79 ARG A O 1
ATOM 668 N N . SER A 1 80 ? 7.134 -0.502 -15.132 1.00 80.56 80 SER A N 1
ATOM 669 C CA . SER A 1 80 ? 6.173 -0.865 -14.082 1.00 80.56 80 SER A CA 1
ATOM 670 C C . SER A 1 80 ? 5.876 -2.363 -14.113 1.00 80.56 80 SER A C 1
ATOM 672 O O . SER A 1 80 ? 5.907 -3.026 -13.080 1.00 80.56 80 SER A O 1
ATOM 674 N N . TYR A 1 81 ? 5.642 -2.912 -15.306 1.00 84.56 81 TYR A N 1
ATOM 675 C CA . TYR A 1 81 ? 5.395 -4.335 -15.509 1.00 84.56 81 TYR A CA 1
ATOM 676 C C . TYR A 1 81 ? 6.589 -5.200 -15.082 1.00 84.56 81 TYR A C 1
ATOM 678 O O . TYR A 1 81 ? 6.414 -6.147 -14.313 1.00 84.56 81 TYR A O 1
ATOM 686 N N . ASP A 1 82 ? 7.796 -4.855 -15.532 1.00 84.75 82 ASP A N 1
ATOM 687 C CA . ASP A 1 82 ? 9.020 -5.588 -15.211 1.00 84.75 82 ASP A CA 1
ATOM 688 C C . ASP A 1 82 ? 9.331 -5.540 -13.713 1.00 84.75 82 ASP A C 1
ATOM 690 O O . ASP A 1 82 ? 9.694 -6.565 -13.143 1.00 84.75 82 ASP A O 1
ATOM 694 N N . ALA A 1 83 ? 9.107 -4.402 -13.048 1.00 81.69 83 ALA A N 1
ATOM 695 C CA . ALA A 1 83 ? 9.294 -4.273 -11.605 1.00 81.69 83 ALA A CA 1
ATOM 696 C C . ALA A 1 83 ? 8.362 -5.202 -10.806 1.00 81.69 83 ALA A C 1
ATOM 698 O O . ALA A 1 83 ? 8.810 -5.906 -9.904 1.00 81.69 83 ALA A O 1
ATOM 699 N N . ILE A 1 84 ? 7.072 -5.264 -11.158 1.00 82.62 84 ILE A N 1
ATOM 700 C CA . ILE A 1 84 ? 6.110 -6.166 -10.495 1.00 82.62 84 ILE A CA 1
ATOM 701 C C . ILE A 1 84 ? 6.464 -7.628 -10.769 1.00 82.62 84 ILE A C 1
ATOM 703 O O . ILE A 1 84 ? 6.365 -8.479 -9.882 1.00 82.62 84 ILE A O 1
ATOM 707 N N . LYS A 1 85 ? 6.851 -7.932 -12.010 1.00 85.69 85 LYS A N 1
ATOM 708 C CA . LYS A 1 85 ? 7.235 -9.280 -12.418 1.00 85.69 85 LYS A CA 1
ATOM 709 C C . LYS A 1 85 ? 8.481 -9.742 -11.666 1.00 85.69 85 LYS A C 1
ATOM 711 O O . LYS A 1 85 ? 8.497 -10.867 -11.176 1.00 85.69 85 LYS A O 1
ATOM 716 N N . ASP A 1 86 ? 9.484 -8.882 -11.534 1.00 84.38 86 ASP A N 1
ATOM 717 C CA . ASP A 1 86 ? 10.694 -9.158 -10.761 1.00 84.38 86 ASP A CA 1
ATOM 718 C C . ASP A 1 86 ? 10.354 -9.451 -9.296 1.00 84.38 86 ASP A C 1
ATOM 720 O O . ASP A 1 86 ? 10.721 -10.493 -8.760 1.00 84.38 86 ASP A O 1
ATOM 724 N N . CYS A 1 87 ? 9.496 -8.627 -8.700 1.00 82.94 87 CYS A N 1
ATOM 725 C CA . CYS A 1 87 ? 8.934 -8.818 -7.367 1.00 82.94 87 CYS A CA 1
ATOM 726 C C . CYS A 1 87 ? 8.142 -10.125 -7.161 1.00 82.94 87 CYS A C 1
ATOM 728 O O . CYS A 1 87 ? 7.987 -10.595 -6.027 1.00 82.94 87 CYS A O 1
ATOM 730 N N . ALA A 1 88 ? 7.605 -10.730 -8.222 1.00 79.94 88 ALA A N 1
ATOM 731 C CA . ALA A 1 88 ? 6.965 -12.041 -8.134 1.00 79.94 88 ALA A CA 1
ATOM 732 C C . ALA A 1 88 ? 7.989 -13.179 -7.968 1.00 79.94 88 ALA A C 1
ATOM 734 O O . ALA A 1 88 ? 7.638 -14.232 -7.430 1.00 79.94 88 ALA A O 1
ATOM 735 N N . HIS A 1 89 ? 9.231 -12.964 -8.408 1.00 82.44 89 HIS A N 1
ATOM 736 C CA . HIS A 1 89 ? 10.320 -13.942 -8.394 1.00 82.44 89 HIS A CA 1
ATOM 737 C C . HIS A 1 89 ? 11.370 -13.671 -7.304 1.00 82.44 89 HIS A C 1
ATOM 739 O O . HIS A 1 89 ? 11.982 -14.618 -6.812 1.00 82.44 89 HIS A O 1
ATOM 745 N N . HIS A 1 90 ? 11.535 -12.413 -6.892 1.00 83.75 90 HIS A N 1
ATOM 746 C CA . HIS A 1 90 ? 12.529 -11.949 -5.928 1.00 83.75 90 HIS A CA 1
ATOM 747 C C . HIS A 1 90 ? 11.834 -11.140 -4.827 1.00 83.75 90 HIS A C 1
ATOM 749 O O . HIS A 1 90 ? 11.367 -10.021 -5.044 1.00 83.75 90 HIS A O 1
ATOM 755 N N . GLU A 1 91 ? 11.693 -11.723 -3.632 1.00 79.06 91 GLU A N 1
ATOM 756 C CA . GLU A 1 91 ? 10.928 -11.079 -2.560 1.00 79.06 91 GLU A CA 1
ATOM 757 C C . GLU A 1 91 ? 11.590 -9.801 -2.034 1.00 79.06 91 GLU A C 1
ATOM 759 O O . GLU A 1 91 ? 10.882 -8.918 -1.567 1.00 79.06 91 GLU A O 1
ATOM 764 N N . ASP A 1 92 ? 12.910 -9.675 -2.115 1.00 79.38 92 ASP A N 1
ATOM 765 C CA . ASP A 1 92 ? 13.703 -8.508 -1.711 1.00 79.38 92 ASP A CA 1
ATOM 766 C C . ASP A 1 92 ? 13.534 -7.304 -2.650 1.00 79.38 92 ASP A C 1
ATOM 768 O O . ASP A 1 92 ? 13.622 -6.158 -2.203 1.00 79.38 92 ASP A O 1
ATOM 772 N N . ALA A 1 93 ? 13.186 -7.531 -3.921 1.00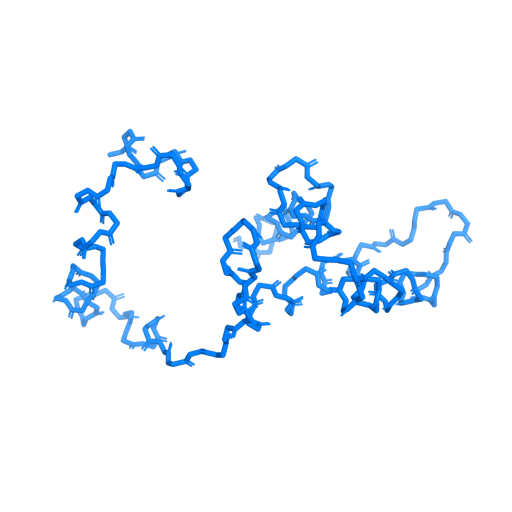 80.25 93 ALA A N 1
ATOM 773 C CA . ALA A 1 93 ? 12.848 -6.457 -4.859 1.00 80.25 93 ALA A CA 1
ATOM 774 C C . ALA A 1 93 ? 11.668 -5.606 -4.354 1.00 80.25 93 ALA A C 1
ATOM 776 O O . ALA A 1 93 ? 11.598 -4.400 -4.607 1.00 80.25 93 ALA A O 1
ATOM 777 N N . TRP A 1 94 ? 10.781 -6.192 -3.541 1.00 77.44 94 TRP A N 1
ATOM 778 C CA . TRP A 1 94 ? 9.727 -5.430 -2.883 1.00 77.44 94 TRP A CA 1
ATOM 779 C C . TRP A 1 94 ? 10.253 -4.414 -1.873 1.00 77.44 94 TRP A C 1
ATOM 781 O O . TRP A 1 94 ? 9.653 -3.355 -1.737 1.00 77.44 94 TRP A O 1
ATOM 791 N N . ASP A 1 95 ? 11.360 -4.673 -1.178 1.00 72.81 95 ASP A N 1
ATOM 792 C CA . ASP A 1 95 ? 11.921 -3.687 -0.245 1.00 72.81 95 ASP A CA 1
ATOM 793 C C . ASP A 1 95 ? 12.499 -2.485 -0.997 1.00 72.81 95 ASP A C 1
ATOM 795 O O . ASP A 1 95 ? 12.445 -1.356 -0.507 1.00 72.81 95 ASP A O 1
ATOM 799 N N . VAL A 1 96 ? 12.981 -2.703 -2.223 1.00 70.81 96 VAL A N 1
ATOM 800 C CA . VAL A 1 96 ? 13.403 -1.632 -3.134 1.00 70.81 96 VAL A CA 1
ATOM 801 C C . VAL A 1 96 ? 12.201 -0.861 -3.679 1.00 70.81 96 VAL A C 1
ATOM 803 O O . VAL A 1 96 ? 12.302 0.352 -3.847 1.00 70.81 96 VAL A O 1
ATOM 806 N N . LEU A 1 97 ? 11.063 -1.513 -3.933 1.00 70.50 97 LEU A N 1
ATOM 807 C CA . LEU A 1 97 ? 9.851 -0.846 -4.425 1.00 70.50 97 LEU A CA 1
ATOM 808 C C . LEU A 1 97 ? 9.007 -0.182 -3.338 1.00 70.50 97 LEU A C 1
ATOM 810 O O . LEU A 1 97 ? 8.358 0.808 -3.640 1.00 70.50 97 LEU A O 1
ATOM 814 N N . VAL A 1 98 ? 9.003 -0.703 -2.110 1.00 66.50 98 VAL A N 1
ATOM 815 C CA . VAL A 1 98 ? 8.146 -0.266 -0.987 1.00 66.50 98 VAL A CA 1
ATOM 816 C C . VAL A 1 98 ? 8.936 0.523 0.059 1.00 66.50 98 VAL A C 1
ATOM 818 O O . VAL A 1 98 ? 8.368 1.281 0.848 1.00 66.50 98 VAL A O 1
ATOM 821 N N . GLY A 1 99 ? 10.262 0.381 0.095 1.00 58.88 99 GLY A N 1
ATOM 822 C CA . GLY A 1 99 ? 11.099 1.130 1.022 1.00 58.88 99 GLY A CA 1
ATOM 823 C C . GLY A 1 99 ? 10.875 2.630 0.844 1.00 58.88 99 GLY A C 1
ATOM 824 O O . GLY A 1 99 ? 10.918 3.137 -0.268 1.00 58.88 99 GLY A O 1
ATOM 825 N N . GLY A 1 100 ? 10.682 3.379 1.933 1.00 50.03 100 GLY A N 1
ATOM 826 C CA . GLY A 1 100 ? 10.392 4.826 1.883 1.00 50.03 100 GLY A CA 1
ATOM 827 C C . GLY A 1 100 ? 11.499 5.718 1.284 1.00 50.03 100 GLY A C 1
ATOM 828 O O . GLY A 1 100 ? 11.357 6.940 1.256 1.00 50.03 100 GLY A O 1
ATOM 829 N N . ASN A 1 101 ? 12.611 5.125 0.834 1.00 48.88 101 ASN A N 1
ATOM 830 C CA . ASN A 1 101 ? 13.672 5.778 0.057 1.00 48.88 101 ASN A CA 1
ATOM 831 C C . ASN A 1 101 ? 13.618 5.411 -1.438 1.00 48.88 101 ASN A C 1
ATOM 833 O O . ASN A 1 101 ? 14.398 5.935 -2.231 1.00 48.88 101 ASN A O 1
ATOM 837 N N . SER A 1 102 ? 12.722 4.502 -1.823 1.00 60.72 102 SER A N 1
ATOM 838 C CA . SER A 1 102 ? 12.408 4.206 -3.208 1.00 60.72 102 SER A CA 1
ATOM 839 C C . SER A 1 102 ? 11.831 5.452 -3.840 1.00 60.72 102 SER A C 1
ATOM 841 O O . SER A 1 102 ? 10.849 6.013 -3.340 1.00 60.72 102 SER A O 1
ATOM 843 N N . LYS A 1 103 ? 12.415 5.861 -4.965 1.00 58.16 103 LYS A N 1
ATOM 844 C CA . LYS A 1 103 ? 11.871 6.958 -5.761 1.00 58.16 103 LYS A CA 1
ATOM 845 C C . LYS A 1 103 ? 10.390 6.714 -6.059 1.00 58.16 103 LYS A C 1
ATOM 847 O O . LYS A 1 103 ? 9.621 7.650 -5.976 1.00 58.16 103 LYS A O 1
ATOM 852 N N . VAL A 1 104 ? 9.974 5.460 -6.258 1.00 60.34 104 VAL A N 1
ATOM 853 C CA . VAL A 1 104 ? 8.593 5.066 -6.581 1.00 60.34 104 VAL A CA 1
ATOM 854 C C . VAL A 1 104 ? 7.584 5.341 -5.455 1.00 60.34 104 VAL A C 1
ATOM 856 O O . VAL A 1 104 ? 6.483 5.826 -5.720 1.00 60.34 104 VAL A O 1
ATOM 859 N N . VAL A 1 105 ? 7.946 5.088 -4.193 1.00 61.25 105 VAL A N 1
ATOM 860 C CA . VAL A 1 105 ? 7.077 5.404 -3.041 1.00 61.25 105 VAL A CA 1
ATOM 861 C C . VAL A 1 105 ? 7.062 6.896 -2.769 1.00 61.25 105 VAL A C 1
ATOM 863 O O . VAL A 1 105 ? 6.005 7.459 -2.507 1.00 61.25 105 VAL A O 1
ATOM 866 N N . GLN A 1 106 ? 8.216 7.559 -2.871 1.00 63.59 106 GLN A N 1
ATOM 867 C CA . GLN A 1 106 ? 8.276 9.016 -2.753 1.00 63.59 106 GLN A CA 1
ATOM 868 C C . GLN A 1 106 ? 7.447 9.692 -3.845 1.00 63.59 106 GLN A C 1
ATOM 870 O O . GLN A 1 106 ? 6.747 10.654 -3.562 1.00 63.59 106 GLN A O 1
ATOM 875 N N . TYR A 1 107 ? 7.452 9.133 -5.052 1.00 66.12 107 TYR A N 1
ATOM 876 C CA . TYR A 1 107 ? 6.601 9.524 -6.167 1.00 66.12 107 TYR A CA 1
ATOM 877 C C . TYR A 1 107 ? 5.120 9.306 -5.875 1.00 66.12 107 TYR A C 1
ATOM 879 O O . TYR A 1 107 ? 4.339 10.228 -6.074 1.00 66.12 107 TYR A O 1
ATOM 887 N N . ALA A 1 108 ? 4.723 8.156 -5.326 1.00 61.25 108 ALA A N 1
ATOM 888 C CA . ALA A 1 108 ? 3.335 7.929 -4.917 1.00 61.25 108 ALA A CA 1
ATOM 889 C C . ALA A 1 108 ? 2.876 8.935 -3.844 1.00 61.25 108 ALA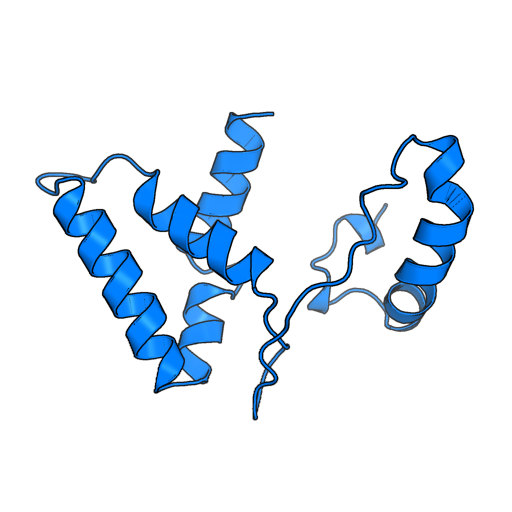 A C 1
ATOM 891 O O . ALA A 1 108 ? 1.801 9.520 -3.957 1.00 61.25 108 ALA A O 1
ATOM 892 N N . ILE A 1 109 ? 3.717 9.187 -2.835 1.00 65.38 109 ILE A N 1
ATOM 893 C CA . ILE A 1 109 ? 3.442 10.154 -1.763 1.00 65.38 109 ILE A CA 1
ATOM 894 C C . ILE A 1 109 ? 3.362 11.579 -2.323 1.00 65.38 109 ILE A C 1
ATOM 896 O O . ILE A 1 109 ? 2.417 12.302 -2.020 1.00 65.38 109 ILE A O 1
ATOM 900 N N . GLN A 1 110 ? 4.323 11.984 -3.155 1.00 65.25 110 GLN A N 1
ATOM 901 C CA . GLN A 1 110 ? 4.366 13.316 -3.756 1.00 65.25 110 GLN A CA 1
ATOM 902 C C . GLN A 1 110 ? 3.197 13.537 -4.718 1.00 65.25 110 GLN A C 1
ATOM 904 O O . GLN A 1 110 ? 2.616 14.621 -4.741 1.00 65.25 110 GLN A O 1
ATOM 909 N N . LEU A 1 111 ? 2.824 12.515 -5.489 1.00 60.19 111 LEU A N 1
ATOM 910 C CA . LEU A 1 111 ? 1.654 12.554 -6.353 1.00 60.19 111 LEU A CA 1
ATOM 911 C C . LEU A 1 111 ? 0.388 12.792 -5.528 1.00 60.19 111 LEU A C 1
ATOM 913 O O . LEU A 1 111 ? -0.373 13.706 -5.835 1.00 60.19 111 LEU A O 1
ATOM 917 N N . GLN A 1 112 ? 0.210 12.040 -4.440 1.00 63.72 112 GLN A N 1
ATOM 918 C CA . GLN A 1 112 ? -0.918 12.228 -3.532 1.00 63.72 112 GLN A CA 1
ATOM 919 C C . GLN A 1 112 ? -0.928 13.637 -2.916 1.00 63.72 112 GLN A C 1
ATOM 921 O O . GLN A 1 112 ? -1.977 14.266 -2.866 1.00 63.72 112 GLN A O 1
ATOM 926 N N . GLN A 1 113 ? 0.232 14.166 -2.512 1.00 69.00 113 GLN A N 1
ATOM 927 C CA . GLN A 1 113 ? 0.376 15.537 -1.996 1.00 69.00 113 GLN A CA 1
ATOM 928 C C . GLN A 1 113 ? 0.131 16.633 -3.041 1.00 69.00 113 GLN A C 1
ATOM 930 O O . GLN A 1 113 ? -0.136 17.765 -2.668 1.00 69.00 113 GLN A O 1
ATOM 935 N N . THR A 1 114 ? 0.287 16.333 -4.332 1.00 60.88 114 THR A N 1
ATOM 936 C CA . THR A 1 114 ? 0.059 17.301 -5.417 1.00 60.88 114 THR A CA 1
ATOM 937 C C . THR A 1 114 ? -1.413 17.341 -5.834 1.00 60.88 114 THR A C 1
ATOM 939 O O . THR A 1 114 ? -1.879 18.356 -6.342 1.00 60.88 114 THR A O 1
ATOM 942 N N . ILE A 1 115 ? -2.130 16.224 -5.674 1.00 58.00 115 ILE A N 1
ATOM 943 C CA . ILE A 1 115 ? -3.545 16.089 -6.046 1.00 58.00 115 ILE A CA 1
ATOM 944 C C . ILE A 1 115 ? -4.481 16.647 -4.960 1.00 58.00 115 ILE A C 1
ATOM 946 O O . ILE A 1 115 ? -5.543 17.168 -5.303 1.00 58.00 115 ILE A O 1
ATOM 950 N N . VAL A 1 116 ? -4.112 16.502 -3.682 1.00 50.53 116 VAL A N 1
ATOM 951 C CA . VAL A 1 116 ? -4.869 16.984 -2.507 1.00 50.53 116 VAL A CA 1
ATOM 952 C C . VAL A 1 116 ? -4.567 18.453 -2.234 1.00 50.53 116 VAL A C 1
ATOM 954 O O . VAL A 1 116 ? -5.534 19.199 -1.963 1.00 50.53 116 VAL A O 1
#